Protein AF-A0A1H9VNI7-F1 (afdb_monomer)

Structure (mmCIF, N/CA/C/O backbone):
data_AF-A0A1H9VNI7-F1
#
_entry.id   AF-A0A1H9VNI7-F1
#
loop_
_atom_site.group_PDB
_atom_site.id
_atom_site.type_symbol
_atom_site.label_atom_id
_atom_site.label_alt_id
_atom_site.label_comp_id
_atom_site.label_asym_id
_atom_site.label_entity_id
_atom_site.label_seq_id
_atom_site.pdbx_PDB_ins_code
_atom_site.Cartn_x
_atom_site.Cartn_y
_atom_site.Cartn_z
_atom_site.occupancy
_atom_site.B_iso_or_equiv
_atom_site.auth_seq_id
_atom_site.auth_comp_id
_atom_site.auth_asym_id
_atom_site.auth_atom_id
_atom_site.pdbx_PDB_model_num
ATOM 1 N N . MET A 1 1 ? -14.258 -6.928 33.012 1.00 53.91 1 MET A N 1
ATOM 2 C CA . MET A 1 1 ? -14.753 -6.893 31.615 1.00 53.91 1 MET A CA 1
ATOM 3 C C . MET A 1 1 ? -14.242 -5.623 30.944 1.00 53.91 1 MET A C 1
ATOM 5 O O . MET A 1 1 ? -14.409 -4.553 31.515 1.00 53.91 1 MET A O 1
ATOM 9 N N . GLY A 1 2 ? -13.550 -5.722 29.804 1.00 55.53 2 GLY A N 1
ATOM 10 C CA . GLY A 1 2 ? -13.041 -4.545 29.085 1.00 55.53 2 GLY A CA 1
ATOM 11 C C . GLY A 1 2 ? -14.164 -3.822 28.338 1.00 55.53 2 GLY A C 1
ATOM 12 O O . GLY A 1 2 ? -15.015 -4.479 27.743 1.00 55.53 2 GLY A O 1
ATOM 13 N N . ARG A 1 3 ? -14.186 -2.482 28.374 1.00 61.47 3 ARG A N 1
ATOM 14 C CA . ARG A 1 3 ? -15.182 -1.680 27.640 1.00 61.47 3 ARG A CA 1
ATOM 15 C C . ARG A 1 3 ? -15.126 -1.988 26.132 1.00 61.47 3 ARG A C 1
ATOM 17 O O . ARG A 1 3 ? -14.021 -2.138 25.601 1.00 61.47 3 ARG A O 1
ATOM 24 N N . PRO A 1 4 ? -16.275 -2.042 25.429 1.00 67.31 4 PRO A N 1
ATOM 25 C CA . PRO A 1 4 ? -16.303 -2.151 23.975 1.00 67.31 4 PRO A CA 1
ATOM 26 C C . PRO A 1 4 ? -15.476 -1.026 23.354 1.00 67.31 4 PRO A C 1
ATOM 28 O O . PRO A 1 4 ? -15.622 0.142 23.713 1.00 67.31 4 PRO A O 1
ATOM 31 N N . TYR A 1 5 ? -14.578 -1.375 22.436 1.00 76.31 5 TYR A N 1
ATOM 32 C CA . TYR A 1 5 ? -13.747 -0.382 21.772 1.00 76.31 5 TYR A CA 1
ATOM 33 C C . TYR A 1 5 ? -14.548 0.350 20.686 1.00 76.31 5 TYR A C 1
ATOM 35 O O . TYR A 1 5 ? -14.779 -0.177 19.591 1.00 76.31 5 TYR A O 1
ATOM 43 N N . THR A 1 6 ? -14.930 1.588 20.993 1.00 79.75 6 THR A N 1
ATOM 44 C CA . THR A 1 6 ? -15.580 2.506 20.058 1.00 79.75 6 THR A CA 1
ATOM 45 C C . THR A 1 6 ? -14.532 3.465 19.487 1.00 79.75 6 THR A C 1
ATOM 47 O O . THR A 1 6 ? -13.965 4.264 20.231 1.00 79.75 6 THR A O 1
ATOM 50 N N . PRO A 1 7 ? -14.226 3.403 18.181 1.00 81.19 7 PRO A N 1
ATOM 51 C CA . PRO A 1 7 ? -13.252 4.307 17.577 1.00 81.19 7 PRO A CA 1
ATOM 52 C C . PRO A 1 7 ? -13.751 5.754 17.579 1.00 81.19 7 PRO A C 1
ATOM 54 O O . PRO A 1 7 ? -14.878 6.022 17.148 1.00 81.19 7 PRO A O 1
ATOM 57 N N . SER A 1 8 ? -12.887 6.690 17.973 1.00 87.31 8 SER A N 1
ATOM 58 C CA . SER A 1 8 ? -13.174 8.121 17.851 1.00 87.31 8 SER A CA 1
ATOM 59 C C . SER A 1 8 ? -13.218 8.557 16.380 1.00 87.31 8 SER A C 1
ATOM 61 O O . SER A 1 8 ? -12.677 7.892 15.490 1.00 87.31 8 SER A O 1
ATOM 63 N N . MET A 1 9 ? -13.856 9.699 16.105 1.00 87.44 9 MET A N 1
ATOM 64 C CA . MET A 1 9 ? -13.866 10.293 14.760 1.00 87.44 9 MET A CA 1
ATOM 65 C C . MET A 1 9 ? -12.447 10.616 14.269 1.00 87.44 9 MET A C 1
ATOM 67 O O . MET A 1 9 ? -12.125 10.329 13.117 1.00 87.44 9 MET A O 1
ATOM 71 N N . GLY A 1 10 ? -11.581 11.120 15.157 1.00 90.38 10 GLY A N 1
ATOM 72 C CA . GLY A 1 10 ? -10.180 11.410 14.841 1.00 90.38 10 GLY A CA 1
ATOM 73 C C . GLY A 1 10 ? -9.392 10.161 14.443 1.00 90.38 10 GLY A C 1
ATOM 74 O O . GLY A 1 10 ? -8.686 10.171 13.439 1.00 90.38 10 GLY A O 1
ATOM 75 N N . GLU A 1 11 ? -9.574 9.043 15.151 1.00 88.31 11 GLU A N 1
ATOM 76 C CA . GLU A 1 11 ? -8.894 7.795 14.796 1.00 88.31 11 GLU A CA 1
ATOM 77 C C . GLU A 1 11 ? -9.337 7.266 13.425 1.00 88.31 11 GLU A C 1
ATOM 79 O O . GLU A 1 11 ? -8.501 6.858 12.616 1.00 88.31 11 GLU A O 1
ATOM 84 N N . LYS A 1 12 ? -10.642 7.324 13.122 1.00 90.44 12 LYS A N 1
ATOM 85 C CA . LYS A 1 12 ? -11.159 6.946 11.797 1.00 90.44 12 LYS A CA 1
ATOM 86 C C . LYS A 1 12 ? -10.556 7.811 10.690 1.00 90.44 12 LYS A C 1
ATOM 88 O O . LYS A 1 12 ? -10.205 7.270 9.644 1.00 90.44 12 LYS A O 1
ATOM 93 N N . ALA A 1 13 ? -10.444 9.122 10.905 1.00 94.81 13 ALA A N 1
ATOM 94 C CA . ALA A 1 13 ? -9.856 10.044 9.935 1.00 94.81 13 ALA A CA 1
ATOM 95 C C . ALA A 1 13 ? -8.374 9.729 9.680 1.00 94.81 13 ALA A C 1
ATOM 97 O O . ALA A 1 13 ? -7.965 9.623 8.527 1.00 94.81 13 ALA A O 1
ATOM 98 N N . VAL A 1 14 ? -7.597 9.469 10.738 1.00 95.38 14 VAL A N 1
ATOM 99 C CA . VAL A 1 14 ? -6.181 9.080 10.626 1.00 95.38 14 VAL A CA 1
ATOM 100 C C . VAL A 1 14 ? -6.020 7.771 9.852 1.00 95.38 14 VAL A C 1
ATOM 102 O O . VAL A 1 14 ? -5.195 7.691 8.944 1.00 95.38 14 VAL A O 1
ATOM 105 N N . VAL A 1 15 ? -6.821 6.744 10.163 1.00 95.25 15 VAL A N 1
ATOM 106 C CA . VAL A 1 15 ? -6.784 5.465 9.432 1.00 95.25 15 VAL A CA 1
ATOM 107 C C . VAL A 1 15 ? -7.155 5.666 7.962 1.00 95.25 15 VAL A C 1
ATOM 109 O O . VAL A 1 15 ? -6.467 5.142 7.091 1.00 95.25 15 VAL A O 1
ATOM 112 N N . ARG A 1 16 ? -8.198 6.453 7.663 1.00 96.06 16 ARG A N 1
ATOM 113 C CA . ARG A 1 16 ? -8.579 6.781 6.279 1.00 96.06 16 ARG A CA 1
ATOM 114 C C . ARG A 1 16 ? -7.461 7.499 5.531 1.00 96.06 16 ARG A C 1
ATOM 116 O O . ARG A 1 16 ? -7.212 7.143 4.389 1.00 96.06 16 ARG A O 1
ATOM 123 N N . GLY A 1 17 ? -6.775 8.446 6.172 1.00 97.12 17 GLY A N 1
ATOM 124 C CA . GLY A 1 17 ? -5.634 9.146 5.581 1.00 97.12 17 GLY A CA 1
ATOM 125 C C . GLY A 1 17 ? -4.517 8.183 5.177 1.00 97.12 17 GLY A C 1
ATOM 126 O O . GLY A 1 17 ? -4.076 8.198 4.033 1.00 97.12 17 GLY A O 1
ATOM 127 N N . TRP A 1 18 ? -4.127 7.269 6.069 1.00 97.62 18 TRP A N 1
ATOM 128 C CA . TRP A 1 18 ? -3.123 6.249 5.741 1.00 97.62 18 TRP A CA 1
ATOM 129 C C . TRP A 1 18 ? -3.576 5.297 4.632 1.00 97.62 18 TRP A C 1
ATOM 131 O O . TRP A 1 18 ? -2.790 4.975 3.746 1.00 97.62 18 TRP A O 1
ATOM 141 N N . LEU A 1 19 ? -4.838 4.866 4.636 1.00 96.69 19 LEU A N 1
ATOM 142 C CA . LEU A 1 19 ? -5.358 4.008 3.569 1.00 96.69 19 LEU A CA 1
ATOM 143 C C . LEU A 1 19 ? -5.480 4.746 2.230 1.00 96.69 19 LEU A C 1
ATOM 145 O O . LEU A 1 19 ? -5.274 4.123 1.195 1.00 96.69 19 LEU A O 1
ATOM 149 N N . ALA A 1 20 ? -5.747 6.054 2.239 1.00 97.62 20 ALA A N 1
ATOM 150 C CA . ALA A 1 20 ? -5.726 6.886 1.039 1.00 97.62 20 ALA A CA 1
ATOM 151 C C . ALA A 1 20 ? -4.307 7.013 0.466 1.00 97.62 20 ALA A C 1
ATOM 153 O O . ALA A 1 20 ? -4.134 6.890 -0.742 1.00 97.62 20 ALA A O 1
ATOM 154 N N . VAL A 1 21 ? -3.285 7.161 1.319 1.00 97.69 21 VAL A N 1
ATOM 155 C CA . VAL A 1 21 ? -1.873 7.093 0.896 1.00 97.69 21 VAL A CA 1
ATOM 156 C C . VAL A 1 21 ? -1.560 5.732 0.270 1.00 97.69 21 VAL A C 1
ATOM 158 O O . VAL A 1 21 ? -0.970 5.673 -0.805 1.00 97.69 21 VAL A O 1
ATOM 161 N N . GLY A 1 22 ? -2.005 4.638 0.899 1.00 96.75 22 GLY A N 1
ATOM 162 C CA . GLY A 1 22 ? -1.867 3.290 0.341 1.00 96.75 22 GLY A CA 1
ATOM 163 C C . GLY A 1 22 ? -2.550 3.141 -1.023 1.00 96.75 22 GLY A C 1
ATOM 164 O O . GLY A 1 22 ? -1.949 2.602 -1.945 1.00 96.75 22 GLY A O 1
ATOM 165 N N . ALA A 1 23 ? -3.767 3.669 -1.178 1.00 97.38 23 ALA A N 1
ATOM 166 C CA . ALA A 1 23 ? -4.497 3.651 -2.445 1.00 97.38 23 ALA A CA 1
ATOM 167 C C . ALA A 1 23 ? -3.794 4.479 -3.532 1.00 97.38 23 ALA A C 1
ATOM 169 O O . ALA A 1 23 ? -3.670 4.016 -4.661 1.00 97.38 23 ALA A O 1
ATOM 170 N N . GLY A 1 24 ? -3.274 5.662 -3.193 1.00 97.69 24 GLY A N 1
ATOM 171 C CA . GLY A 1 24 ? -2.481 6.474 -4.119 1.00 97.69 24 GLY A CA 1
ATOM 172 C C . GLY A 1 24 ? -1.220 5.748 -4.594 1.00 97.69 24 GLY A C 1
ATOM 173 O O . GLY A 1 24 ? -0.905 5.767 -5.780 1.00 97.69 24 GLY A O 1
ATOM 174 N N . ALA A 1 25 ? -0.541 5.033 -3.694 1.00 97.00 25 ALA A N 1
ATOM 175 C CA . ALA A 1 25 ? 0.624 4.226 -4.045 1.00 97.00 25 ALA A CA 1
ATOM 176 C C . ALA A 1 25 ? 0.274 2.993 -4.902 1.00 97.00 25 ALA A C 1
ATOM 178 O O . ALA A 1 25 ? 1.094 2.574 -5.714 1.00 97.00 25 ALA A O 1
ATOM 179 N N . VAL A 1 26 ? -0.926 2.418 -4.761 1.00 96.81 26 VAL A N 1
ATOM 180 C CA . VAL A 1 26 ? -1.439 1.379 -5.679 1.00 96.81 26 VAL A CA 1
ATOM 181 C C . VAL A 1 26 ? -1.650 1.960 -7.073 1.00 96.81 26 VAL A C 1
ATOM 183 O O . VAL A 1 26 ? -1.159 1.395 -8.040 1.00 96.81 26 VAL A O 1
ATOM 186 N N . VAL A 1 27 ? -2.304 3.119 -7.188 1.00 96.12 27 VAL A N 1
ATOM 187 C CA . VAL A 1 27 ? -2.516 3.776 -8.490 1.00 96.12 27 VAL A CA 1
ATOM 188 C C . VAL A 1 27 ? -1.184 4.091 -9.173 1.00 96.12 27 VAL A C 1
ATOM 190 O O . VAL A 1 27 ? -1.026 3.812 -10.357 1.00 96.12 27 VAL A O 1
ATOM 193 N N . ALA A 1 28 ? -0.208 4.618 -8.428 1.00 94.94 28 ALA A N 1
ATOM 194 C CA . ALA A 1 28 ? 1.129 4.875 -8.958 1.00 94.94 28 ALA A CA 1
ATOM 195 C C . ALA A 1 28 ? 1.825 3.586 -9.427 1.00 94.94 28 ALA A C 1
ATOM 197 O O . ALA A 1 28 ? 2.413 3.569 -10.504 1.00 94.94 28 ALA A O 1
ATOM 198 N N . GLN A 1 29 ? 1.732 2.497 -8.655 1.00 95.56 29 GLN A N 1
ATOM 199 C CA . GLN A 1 29 ? 2.274 1.196 -9.052 1.00 95.56 29 GLN A CA 1
ATOM 200 C C . GLN A 1 29 ? 1.614 0.674 -10.329 1.00 95.56 29 GLN A C 1
ATOM 202 O O . GLN A 1 29 ? 2.330 0.253 -11.232 1.00 95.56 29 GLN A O 1
ATOM 207 N N . GLU A 1 30 ? 0.288 0.732 -10.445 1.00 93.94 30 GLU A N 1
ATOM 208 C CA . GLU A 1 30 ? -0.415 0.289 -11.654 1.00 93.94 30 GLU A CA 1
ATOM 209 C C . GLU A 1 30 ? -0.001 1.088 -12.892 1.00 93.94 30 GLU A C 1
ATOM 211 O O . GLU A 1 30 ? 0.107 0.526 -13.977 1.00 93.94 30 GLU A O 1
ATOM 216 N N . TRP A 1 31 ? 0.303 2.377 -12.724 1.00 91.62 31 TRP A N 1
ATOM 217 C CA . TRP A 1 31 ? 0.777 3.243 -13.805 1.00 91.62 31 TRP A CA 1
ATOM 218 C C . TRP A 1 31 ? 2.228 2.958 -14.231 1.00 91.62 31 TRP A C 1
ATOM 220 O O . TRP A 1 31 ? 2.591 3.178 -15.381 1.00 91.62 31 TRP A O 1
ATOM 230 N N . LEU A 1 32 ? 3.062 2.475 -13.304 1.00 91.75 32 LEU A N 1
ATOM 231 C CA . LEU A 1 32 ? 4.481 2.162 -13.535 1.00 91.75 32 LEU A CA 1
ATOM 232 C C . LEU A 1 32 ? 4.725 0.703 -13.949 1.00 91.75 32 LEU A C 1
ATOM 234 O O . LEU A 1 32 ? 5.784 0.373 -14.489 1.00 91.75 32 LEU A O 1
ATOM 238 N N . THR A 1 33 ? 3.778 -0.186 -13.652 1.00 91.38 33 THR A N 1
ATOM 239 C CA . THR A 1 33 ? 3.895 -1.611 -13.965 1.00 91.38 33 THR A CA 1
ATOM 240 C C . THR A 1 33 ? 3.719 -1.814 -15.463 1.00 91.38 33 THR A C 1
ATOM 242 O O . THR A 1 33 ? 2.871 -1.194 -16.090 1.00 91.38 33 THR A O 1
ATOM 245 N N . THR A 1 34 ? 4.518 -2.697 -16.051 1.00 87.75 34 THR A N 1
ATOM 246 C CA . THR A 1 34 ? 4.389 -3.067 -17.463 1.00 87.75 34 THR A CA 1
ATOM 247 C C . THR A 1 34 ? 4.067 -4.548 -17.513 1.00 87.75 34 THR A C 1
ATOM 249 O O . THR A 1 34 ? 4.869 -5.361 -17.051 1.00 87.75 34 THR A O 1
ATOM 252 N N . TYR A 1 35 ? 2.889 -4.898 -18.025 1.00 79.31 35 TYR A N 1
ATOM 253 C CA . TYR A 1 35 ? 2.502 -6.291 -18.220 1.00 79.31 35 TYR A CA 1
ATOM 254 C C . TYR A 1 35 ? 2.862 -6.743 -19.642 1.00 79.31 35 TYR A C 1
ATOM 256 O O . TYR A 1 35 ? 2.746 -5.952 -20.578 1.00 79.31 35 TYR A O 1
ATOM 264 N N . PRO A 1 36 ? 3.296 -8.003 -19.824 1.00 80.69 36 PRO A N 1
ATOM 265 C CA . PRO A 1 36 ? 3.592 -8.553 -21.148 1.00 80.69 36 PRO A CA 1
ATOM 266 C C . PRO A 1 36 ? 2.325 -8.789 -21.985 1.00 80.69 36 PRO A C 1
ATOM 268 O O . PRO A 1 36 ? 2.393 -8.903 -23.206 1.00 80.69 36 PRO A O 1
ATOM 271 N N . GLU A 1 37 ? 1.167 -8.884 -21.333 1.00 79.62 37 GLU A N 1
ATOM 272 C CA . GLU A 1 37 ? -0.126 -9.110 -21.968 1.00 79.62 37 GLU A CA 1
ATOM 273 C C . GLU A 1 37 ? -0.675 -7.810 -22.569 1.00 79.62 37 GLU A C 1
ATOM 275 O O . GLU A 1 37 ? -0.673 -6.755 -21.934 1.00 79.62 37 GLU A O 1
ATOM 280 N N . ALA A 1 38 ? -1.192 -7.890 -23.796 1.00 66.44 38 ALA A N 1
ATOM 281 C CA . ALA A 1 38 ? -1.798 -6.745 -24.461 1.00 66.44 38 ALA A CA 1
ATOM 282 C C . ALA A 1 38 ? -3.181 -6.438 -23.858 1.00 66.44 38 ALA A C 1
ATOM 284 O O . ALA A 1 38 ? -4.155 -7.144 -24.118 1.00 66.44 38 ALA A O 1
ATOM 285 N N . GLY A 1 39 ? -3.281 -5.362 -23.074 1.00 73.00 39 GLY A N 1
ATOM 286 C CA . GLY A 1 39 ? -4.555 -4.777 -22.647 1.00 73.00 39 GLY A CA 1
ATOM 287 C C . GLY A 1 39 ? -4.605 -4.362 -21.171 1.00 73.00 39 GLY A C 1
ATOM 288 O O . GLY A 1 39 ? -3.740 -4.728 -20.381 1.00 73.00 39 GLY A O 1
ATOM 289 N N . PRO A 1 40 ? -5.642 -3.611 -20.758 1.00 82.62 40 PRO A N 1
ATOM 290 C CA . PRO A 1 40 ? -5.768 -3.104 -19.389 1.00 82.62 40 PRO A CA 1
ATOM 291 C C . PRO A 1 40 ? -6.196 -4.176 -18.371 1.00 82.62 40 PRO A C 1
ATOM 293 O O . PRO A 1 40 ? -6.267 -3.889 -17.180 1.00 82.62 40 PRO A O 1
ATOM 296 N N . GLY A 1 41 ? -6.516 -5.396 -18.817 1.00 86.56 41 GLY A N 1
ATOM 297 C CA . GLY A 1 41 ? -7.090 -6.458 -17.982 1.00 86.56 41 GLY A CA 1
ATOM 298 C C . GLY A 1 41 ? -6.294 -6.743 -16.701 1.00 86.56 41 GLY A C 1
ATOM 299 O O . GLY A 1 41 ? -6.872 -6.640 -15.615 1.00 86.56 41 GLY A O 1
ATOM 300 N N . PRO A 1 42 ? -4.983 -7.033 -16.790 1.00 87.00 42 PRO A N 1
ATOM 301 C CA . PRO A 1 42 ? -4.153 -7.307 -15.616 1.00 87.00 42 PRO A CA 1
ATOM 302 C C . PRO A 1 42 ? -4.091 -6.131 -14.644 1.00 87.00 42 PRO A C 1
ATOM 304 O O . PRO A 1 42 ? -4.272 -6.327 -13.443 1.00 87.00 42 PRO A O 1
ATOM 307 N N . HIS A 1 43 ? -3.928 -4.911 -15.164 1.00 87.56 43 HIS A N 1
ATOM 308 C CA . HIS A 1 43 ? -3.893 -3.695 -14.352 1.00 87.56 43 HIS A CA 1
ATOM 309 C C . HIS A 1 43 ? -5.188 -3.492 -13.560 1.00 87.56 43 HIS A C 1
ATOM 311 O O . HIS A 1 43 ? -5.186 -3.210 -12.361 1.00 87.56 43 HIS A O 1
ATOM 317 N N . LEU A 1 44 ? -6.332 -3.663 -14.228 1.00 90.00 44 LEU A N 1
ATOM 318 C CA . LEU A 1 44 ? -7.641 -3.499 -13.601 1.00 90.00 44 LEU A CA 1
ATOM 319 C C . LEU A 1 44 ? -7.882 -4.562 -12.530 1.00 90.00 44 LEU A C 1
ATOM 321 O O . LEU A 1 44 ? -8.399 -4.242 -11.459 1.00 90.00 44 LEU A O 1
ATOM 325 N N . LEU A 1 45 ? -7.491 -5.811 -12.796 1.00 92.44 45 LEU A N 1
ATOM 326 C CA . LEU A 1 45 ? -7.640 -6.905 -11.845 1.00 92.44 45 LEU A CA 1
ATOM 327 C C . LEU A 1 45 ? -6.795 -6.669 -10.587 1.00 92.44 45 LEU A C 1
ATOM 329 O O . LEU A 1 45 ? -7.331 -6.702 -9.476 1.00 92.44 45 LEU A O 1
ATOM 333 N N . TRP A 1 46 ? -5.495 -6.411 -10.741 1.00 92.19 46 TRP A N 1
ATOM 334 C CA . TRP A 1 46 ? -4.583 -6.242 -9.607 1.00 92.19 46 TRP A CA 1
ATOM 335 C C . TRP A 1 46 ? -4.832 -4.943 -8.842 1.00 92.19 46 TRP A C 1
ATOM 337 O O . TRP A 1 46 ? -4.858 -4.958 -7.604 1.00 92.19 46 TRP A O 1
ATOM 347 N N . GLY A 1 47 ? -5.159 -3.860 -9.548 1.00 93.69 47 GLY A N 1
ATOM 348 C CA . GLY A 1 47 ? -5.634 -2.621 -8.943 1.00 93.69 47 GLY A CA 1
ATOM 349 C C . GLY A 1 47 ? -6.904 -2.844 -8.115 1.00 93.69 47 GLY A C 1
ATOM 350 O O . GLY A 1 47 ? -6.966 -2.443 -6.948 1.00 93.69 47 GLY A O 1
ATOM 351 N N . PHE A 1 48 ? -7.898 -3.556 -8.657 1.00 96.12 48 PHE A N 1
ATOM 352 C CA . PHE A 1 48 ? -9.135 -3.872 -7.937 1.00 96.12 48 PHE A CA 1
ATOM 353 C C . PHE A 1 48 ? -8.887 -4.737 -6.696 1.00 96.12 48 PHE A C 1
ATOM 355 O O . PHE A 1 48 ? -9.396 -4.422 -5.618 1.00 96.12 48 PHE A O 1
ATOM 362 N N . VAL A 1 49 ? -8.078 -5.796 -6.810 1.00 96.88 49 VAL A N 1
ATOM 363 C CA . VAL A 1 49 ? -7.713 -6.665 -5.676 1.00 96.88 49 VAL A CA 1
ATOM 364 C C . VAL A 1 49 ? -7.033 -5.855 -4.570 1.00 96.88 49 VAL A C 1
ATOM 366 O O . VAL A 1 49 ? -7.388 -5.988 -3.395 1.00 96.88 49 VAL A O 1
ATOM 369 N N . SER A 1 50 ? -6.110 -4.966 -4.931 1.00 96.44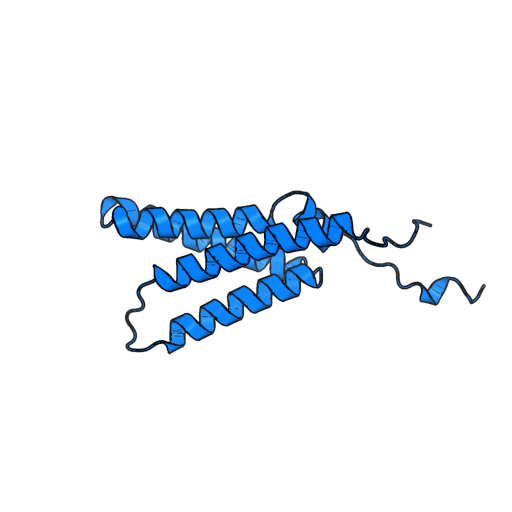 50 SER A N 1
ATOM 370 C CA . SER A 1 50 ? -5.402 -4.101 -3.985 1.00 96.44 50 SER A CA 1
ATOM 371 C C . SER A 1 50 ? -6.352 -3.148 -3.253 1.00 96.44 50 SER A C 1
ATOM 373 O O . SER A 1 50 ? -6.316 -3.048 -2.022 1.00 96.44 50 SER A O 1
ATOM 375 N N . LEU A 1 51 ? -7.272 -2.503 -3.978 1.00 97.06 51 LEU A N 1
ATOM 376 C CA . LEU A 1 51 ? -8.292 -1.631 -3.388 1.00 97.06 51 LEU A CA 1
ATOM 377 C C . LEU A 1 51 ? -9.274 -2.406 -2.500 1.00 97.06 51 LEU A C 1
ATOM 379 O O . LEU A 1 51 ? -9.641 -1.933 -1.419 1.00 97.06 51 LEU A O 1
ATOM 383 N N . LEU A 1 52 ? -9.657 -3.621 -2.899 1.00 97.88 52 LEU A N 1
ATOM 384 C CA . LEU A 1 52 ? -10.497 -4.500 -2.093 1.00 97.88 52 LEU A CA 1
ATOM 385 C C . LEU A 1 52 ? -9.797 -4.876 -0.782 1.00 97.88 52 LEU A C 1
ATOM 387 O O . LEU A 1 52 ? -10.420 -4.825 0.280 1.00 97.88 52 LEU A O 1
ATOM 391 N N . LEU A 1 53 ? -8.503 -5.201 -0.812 1.00 97.69 53 LEU A N 1
ATOM 392 C CA . LEU A 1 53 ? -7.725 -5.469 0.399 1.00 97.69 53 LEU A CA 1
ATOM 393 C C . LEU A 1 53 ? -7.665 -4.241 1.315 1.00 97.69 53 LEU A C 1
ATOM 395 O O . LEU A 1 53 ? -7.941 -4.375 2.509 1.00 97.69 53 LEU A O 1
ATOM 399 N N . LEU A 1 54 ? -7.404 -3.044 0.781 1.00 97.19 54 LEU A N 1
ATOM 400 C CA . LEU A 1 54 ? -7.438 -1.794 1.554 1.00 97.19 54 LEU A CA 1
ATOM 401 C C . LEU A 1 54 ? -8.818 -1.542 2.176 1.00 97.19 54 LEU A C 1
ATOM 403 O O . LEU A 1 54 ? -8.917 -1.190 3.356 1.00 97.19 54 LEU A O 1
ATOM 407 N N . TYR A 1 55 ? -9.897 -1.810 1.438 1.00 97.56 55 TYR A N 1
ATOM 408 C CA . TYR A 1 55 ? -11.253 -1.761 1.978 1.00 97.56 55 TYR A CA 1
ATOM 409 C C . TYR A 1 55 ? -11.450 -2.781 3.108 1.00 97.56 55 TYR A C 1
ATOM 411 O O . TYR A 1 55 ? -12.000 -2.454 4.162 1.00 97.56 55 TYR A O 1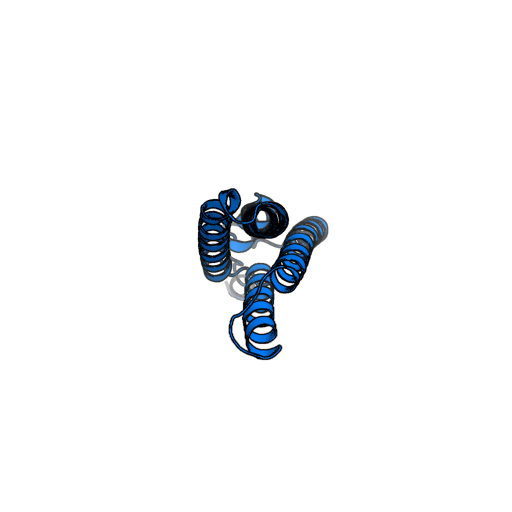
ATOM 419 N N . ARG A 1 56 ? -10.959 -4.015 2.960 1.00 97.44 56 ARG A N 1
ATOM 420 C CA . ARG A 1 56 ? -11.027 -5.038 4.018 1.00 97.44 56 ARG A CA 1
ATOM 421 C C . ARG A 1 56 ? -10.205 -4.647 5.249 1.00 97.44 56 ARG A C 1
ATOM 423 O O . ARG A 1 56 ? -10.650 -4.914 6.367 1.00 97.44 56 ARG A O 1
ATOM 430 N N . ILE A 1 57 ? -9.074 -3.964 5.078 1.00 96.06 57 ILE A N 1
ATOM 431 C CA . ILE A 1 57 ? -8.279 -3.380 6.170 1.00 96.06 57 ILE A CA 1
ATOM 432 C C . ILE A 1 57 ? -9.070 -2.272 6.871 1.00 96.06 57 ILE A C 1
ATOM 434 O O . ILE A 1 57 ? -9.152 -2.261 8.101 1.00 96.06 57 ILE A O 1
ATOM 438 N N . TYR A 1 58 ? -9.743 -1.395 6.120 1.00 95.00 58 TYR A N 1
ATOM 439 C CA . TYR A 1 58 ? -10.668 -0.412 6.689 1.00 95.00 58 TYR A CA 1
ATOM 440 C C . TYR A 1 58 ? -11.799 -1.092 7.479 1.00 95.00 58 TYR A C 1
ATOM 442 O O . TYR A 1 58 ? -12.140 -0.662 8.582 1.00 95.00 58 TYR A O 1
ATOM 450 N N . ARG A 1 59 ? -12.303 -2.233 6.991 1.00 94.62 59 ARG A N 1
ATOM 451 C CA . ARG A 1 59 ? -13.240 -3.131 7.695 1.00 94.62 59 ARG A CA 1
ATOM 452 C C . ARG A 1 59 ? -12.580 -3.991 8.790 1.00 94.62 59 ARG A C 1
ATOM 454 O O . ARG A 1 59 ? -13.209 -4.930 9.270 1.00 94.62 59 ARG A O 1
ATOM 461 N N . ARG A 1 60 ? -11.358 -3.648 9.219 1.00 92.31 60 ARG A N 1
ATOM 462 C CA . ARG A 1 60 ? -10.596 -4.239 10.338 1.00 92.31 60 ARG A CA 1
ATOM 463 C C . ARG A 1 60 ? -10.103 -5.674 10.125 1.00 92.31 60 ARG A C 1
ATOM 465 O O . ARG A 1 60 ? -9.856 -6.386 11.092 1.00 92.31 60 ARG A O 1
ATOM 472 N N . SER A 1 61 ? -9.921 -6.122 8.885 1.00 94.69 61 SER A N 1
ATOM 473 C CA . SER A 1 61 ? -9.358 -7.451 8.617 1.00 94.69 61 SER A CA 1
ATOM 474 C C . SER A 1 61 ? -7.835 -7.472 8.801 1.00 94.69 61 SER A C 1
ATOM 476 O O . SER A 1 61 ? -7.086 -6.941 7.981 1.00 94.69 61 SER A O 1
ATOM 478 N N . GLU A 1 62 ? -7.362 -8.135 9.859 1.00 94.88 62 GLU A N 1
ATOM 479 C CA . GLU A 1 62 ? -5.926 -8.362 10.084 1.00 94.88 62 GLU A CA 1
ATOM 480 C C . GLU A 1 62 ? -5.309 -9.280 9.020 1.00 94.88 62 GLU A C 1
ATOM 482 O O . GLU A 1 62 ? -4.160 -9.074 8.636 1.00 94.88 62 GLU A O 1
ATOM 487 N N . LEU A 1 63 ? -6.065 -10.263 8.516 1.00 96.12 63 LEU A N 1
ATOM 488 C CA . LEU A 1 63 ? -5.602 -11.134 7.434 1.00 96.12 63 LEU A CA 1
ATOM 489 C C . LEU A 1 63 ? -5.347 -10.326 6.158 1.00 96.12 63 LEU A C 1
ATOM 491 O O . LEU A 1 63 ? -4.257 -10.420 5.604 1.00 96.12 63 LEU A O 1
ATOM 495 N N . ALA A 1 64 ? -6.298 -9.476 5.749 1.00 96.81 64 ALA A N 1
ATOM 496 C CA . ALA A 1 64 ? -6.123 -8.611 4.581 1.00 96.81 64 ALA A CA 1
ATOM 497 C C . ALA A 1 64 ? -4.894 -7.703 4.731 1.00 96.81 64 ALA A C 1
ATOM 499 O O . ALA A 1 64 ? -4.120 -7.563 3.792 1.00 96.81 64 ALA A O 1
ATOM 500 N N . ARG A 1 65 ? -4.662 -7.158 5.935 1.00 97.56 65 ARG A N 1
ATOM 501 C CA . ARG A 1 65 ? -3.470 -6.351 6.237 1.00 97.56 65 ARG A CA 1
ATOM 502 C C . ARG A 1 65 ? -2.180 -7.139 6.038 1.00 97.56 65 ARG A C 1
ATOM 504 O O . ARG A 1 65 ? -1.250 -6.628 5.430 1.00 97.56 65 ARG A O 1
ATOM 511 N N . ARG A 1 66 ? -2.108 -8.368 6.556 1.00 97.38 66 ARG A N 1
ATOM 512 C CA . ARG A 1 66 ? -0.919 -9.224 6.420 1.00 97.38 66 ARG A CA 1
ATOM 513 C C . ARG A 1 66 ? -0.663 -9.604 4.969 1.00 97.38 66 ARG A C 1
ATOM 515 O O . ARG A 1 66 ? 0.467 -9.462 4.524 1.00 97.38 66 ARG A O 1
ATOM 522 N N . VAL A 1 67 ? -1.701 -10.030 4.250 1.00 97.88 67 VAL A N 1
ATOM 523 C CA . VAL A 1 67 ? -1.607 -10.370 2.822 1.00 97.88 67 VAL A CA 1
ATOM 524 C C . VAL A 1 67 ? -1.101 -9.168 2.031 1.00 97.88 67 VAL A C 1
ATOM 526 O O . VAL A 1 67 ? -0.120 -9.293 1.310 1.00 97.88 67 VAL A O 1
ATOM 529 N N . PHE A 1 68 ? -1.694 -7.991 2.241 1.00 97.56 68 PHE A N 1
ATOM 530 C CA . PHE A 1 68 ? -1.280 -6.765 1.562 1.00 97.56 68 PHE A CA 1
ATOM 531 C C . PHE A 1 68 ? 0.187 -6.408 1.842 1.00 97.56 68 PHE A C 1
ATOM 533 O O . PHE A 1 68 ? 0.928 -6.097 0.918 1.00 97.56 68 PHE A O 1
ATOM 540 N N . VAL A 1 69 ? 0.640 -6.515 3.100 1.00 97.88 69 VAL A N 1
ATOM 541 C CA . VAL A 1 69 ? 2.052 -6.282 3.457 1.00 97.88 69 VAL A CA 1
ATOM 542 C C . VAL A 1 69 ? 2.979 -7.274 2.765 1.00 97.88 69 VAL A C 1
ATOM 544 O O . VAL A 1 69 ? 3.999 -6.857 2.233 1.00 97.88 69 VAL A O 1
ATOM 547 N N . VAL A 1 70 ? 2.652 -8.568 2.777 1.00 97.94 70 VAL A N 1
ATOM 548 C CA . VAL A 1 70 ? 3.496 -9.599 2.155 1.00 97.94 70 VAL A CA 1
ATOM 549 C C . VAL A 1 70 ? 3.625 -9.351 0.655 1.00 97.94 70 VAL A C 1
ATOM 551 O O . VAL A 1 70 ? 4.740 -9.334 0.145 1.00 97.94 70 VAL A O 1
ATOM 554 N N . VAL A 1 71 ? 2.510 -9.089 -0.032 1.00 96.81 71 VAL A N 1
ATOM 555 C CA . VAL A 1 71 ? 2.505 -8.788 -1.471 1.00 96.81 71 VAL A CA 1
ATOM 556 C C . VAL A 1 71 ? 3.323 -7.531 -1.768 1.00 96.81 71 VAL A C 1
ATOM 558 O O . VAL A 1 71 ? 4.177 -7.561 -2.649 1.00 96.81 71 VAL A O 1
ATOM 561 N N . ALA A 1 72 ? 3.131 -6.458 -0.996 1.00 97.00 72 ALA A N 1
ATOM 562 C CA . ALA A 1 72 ? 3.888 -5.223 -1.167 1.00 97.00 72 ALA A CA 1
ATOM 563 C C . ALA A 1 72 ? 5.395 -5.423 -0.929 1.00 97.00 72 ALA A C 1
ATOM 565 O O . ALA A 1 72 ? 6.212 -4.925 -1.693 1.00 97.00 72 ALA A O 1
ATOM 566 N N . VAL A 1 73 ? 5.792 -6.192 0.089 1.00 97.75 73 VAL A N 1
ATOM 567 C CA . VAL A 1 73 ? 7.212 -6.487 0.350 1.00 97.75 73 VAL A CA 1
ATOM 568 C C . VAL A 1 73 ? 7.827 -7.312 -0.780 1.00 97.75 73 VAL A C 1
ATOM 570 O O . VAL A 1 73 ? 8.921 -6.984 -1.229 1.00 97.75 73 VAL A O 1
ATOM 573 N N . ILE A 1 74 ? 7.133 -8.344 -1.269 1.00 97.62 74 ILE A N 1
ATOM 574 C CA . ILE A 1 74 ? 7.607 -9.145 -2.407 1.00 97.62 74 ILE A CA 1
ATOM 575 C C . ILE A 1 74 ? 7.764 -8.257 -3.647 1.00 97.62 74 ILE A C 1
ATOM 577 O O . ILE A 1 74 ? 8.820 -8.277 -4.274 1.00 97.62 74 ILE A O 1
ATOM 581 N N . GLY A 1 75 ? 6.761 -7.429 -3.957 1.00 95.62 75 GLY A N 1
ATOM 582 C CA . GLY A 1 75 ? 6.820 -6.478 -5.068 1.00 95.62 75 GLY A CA 1
ATOM 583 C C . GLY A 1 75 ? 8.001 -5.510 -4.957 1.00 95.62 75 GLY A C 1
ATOM 584 O O . GLY A 1 75 ? 8.724 -5.312 -5.931 1.00 95.62 75 GLY A O 1
ATOM 585 N N . ALA A 1 76 ? 8.262 -4.973 -3.759 1.00 96.88 76 ALA A N 1
ATOM 586 C CA . ALA A 1 76 ? 9.408 -4.100 -3.511 1.00 96.88 76 ALA A CA 1
ATOM 587 C C . ALA A 1 76 ? 10.744 -4.811 -3.764 1.00 96.88 76 ALA A C 1
ATOM 589 O O . ALA A 1 76 ? 11.607 -4.250 -4.430 1.00 96.88 76 ALA A O 1
ATOM 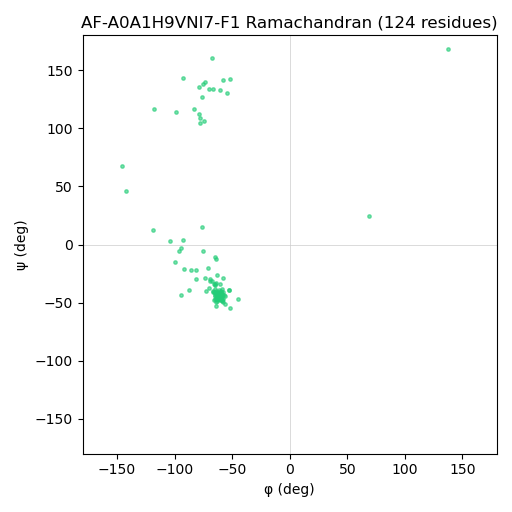590 N N . VAL A 1 77 ? 10.912 -6.040 -3.263 1.00 97.50 77 VAL A N 1
ATOM 591 C CA . VAL A 1 77 ? 12.146 -6.824 -3.444 1.00 97.50 77 VAL A CA 1
ATOM 592 C C . VAL A 1 77 ? 12.392 -7.127 -4.921 1.00 97.50 77 VAL A C 1
ATOM 594 O O . VAL A 1 77 ? 13.503 -6.920 -5.406 1.00 97.50 77 VAL A O 1
ATOM 597 N N . LEU A 1 78 ? 11.358 -7.561 -5.648 1.00 95.25 78 LEU A N 1
ATOM 598 C CA . LEU A 1 78 ? 11.465 -7.844 -7.080 1.00 95.25 78 LEU A CA 1
ATOM 599 C C . LEU A 1 78 ? 11.812 -6.579 -7.874 1.00 95.25 78 LEU A C 1
ATOM 601 O O . LEU A 1 78 ? 12.745 -6.597 -8.673 1.00 95.25 78 LEU A O 1
ATOM 605 N N . ALA A 1 79 ? 11.136 -5.459 -7.603 1.00 93.62 79 ALA A N 1
ATOM 606 C CA . ALA A 1 79 ? 11.450 -4.188 -8.247 1.00 93.62 79 ALA A CA 1
ATOM 607 C C . ALA A 1 79 ? 12.888 -3.733 -7.938 1.00 93.62 79 ALA A C 1
ATOM 609 O O . ALA A 1 79 ? 13.607 -3.336 -8.849 1.00 93.62 79 ALA A O 1
ATOM 610 N N . MET A 1 80 ? 13.339 -3.857 -6.682 1.00 94.81 80 MET A N 1
ATOM 611 C CA . MET A 1 80 ? 14.711 -3.520 -6.287 1.00 94.81 80 MET A CA 1
ATOM 612 C C . MET A 1 80 ? 15.761 -4.371 -7.002 1.00 94.81 80 MET A C 1
ATOM 614 O O . MET A 1 80 ? 16.794 -3.833 -7.395 1.00 94.81 80 MET A O 1
ATOM 618 N N . SER A 1 81 ? 15.502 -5.667 -7.205 1.00 95.44 81 SER A N 1
ATOM 619 C CA . SER A 1 81 ? 16.455 -6.554 -7.884 1.00 95.44 81 SER A CA 1
ATOM 620 C C . SER A 1 81 ? 16.730 -6.174 -9.341 1.00 95.44 81 SER A C 1
ATOM 622 O O . SER A 1 81 ? 17.822 -6.452 -9.819 1.00 95.44 81 SER A O 1
ATOM 624 N N . GLY A 1 82 ? 15.791 -5.498 -10.013 1.00 91.38 82 GLY A N 1
ATOM 625 C CA . GLY A 1 82 ? 15.974 -5.020 -11.387 1.00 91.38 82 GLY A CA 1
ATOM 626 C C . GLY A 1 82 ? 16.461 -3.570 -11.503 1.00 91.38 82 GLY A C 1
ATOM 627 O O . GLY A 1 82 ? 16.687 -3.095 -12.611 1.00 91.38 82 GLY A O 1
ATOM 628 N N . ILE A 1 83 ? 16.634 -2.833 -10.394 1.00 92.31 83 ILE A N 1
ATOM 629 C CA . ILE A 1 83 ? 17.104 -1.430 -10.431 1.00 92.31 83 ILE A CA 1
ATOM 630 C C . ILE A 1 83 ? 18.403 -1.242 -11.235 1.00 92.31 83 ILE A C 1
ATOM 632 O O . ILE A 1 83 ? 18.481 -0.231 -11.931 1.00 92.31 83 ILE A O 1
ATOM 636 N N . PRO A 1 84 ? 19.409 -2.141 -11.180 1.00 94.62 84 PRO A N 1
ATOM 637 C CA . PRO A 1 84 ? 20.615 -1.993 -11.995 1.00 94.62 84 PRO A CA 1
ATOM 638 C C . PRO A 1 84 ? 20.343 -1.936 -13.505 1.00 94.62 84 PRO A C 1
ATOM 640 O O . PRO A 1 84 ? 21.093 -1.277 -14.220 1.00 94.62 84 PRO A O 1
ATOM 643 N N . ASP A 1 85 ? 19.270 -2.582 -13.970 1.00 93.88 85 ASP A N 1
ATOM 644 C CA . ASP A 1 85 ? 18.922 -2.680 -15.388 1.00 93.88 85 ASP A CA 1
ATOM 645 C C . ASP A 1 85 ? 18.062 -1.496 -15.859 1.00 93.88 85 ASP A C 1
ATOM 647 O O . ASP A 1 85 ? 18.249 -0.983 -16.962 1.00 93.88 85 ASP A O 1
ATOM 651 N N . GLU A 1 86 ? 17.120 -1.032 -15.028 1.00 93.62 86 GLU A N 1
ATOM 652 C CA . GLU A 1 86 ? 16.169 0.027 -15.402 1.00 93.62 86 GLU A CA 1
ATOM 653 C C . GLU A 1 86 ? 15.795 0.941 -14.212 1.00 93.62 86 GLU A C 1
ATOM 655 O O . GLU A 1 86 ? 14.651 0.954 -13.732 1.00 93.62 86 GLU A O 1
ATOM 660 N N . PRO A 1 87 ? 16.747 1.743 -13.701 1.00 92.69 87 PRO A N 1
ATOM 661 C CA . PRO A 1 87 ? 16.590 2.443 -12.426 1.00 92.69 87 PRO A CA 1
ATOM 662 C C . PRO A 1 87 ? 15.468 3.488 -12.444 1.00 92.69 87 PRO A C 1
ATOM 664 O O . PRO A 1 87 ? 14.779 3.666 -11.441 1.00 92.69 87 PRO A O 1
ATOM 667 N N . SER A 1 88 ? 15.244 4.161 -13.576 1.00 92.50 88 SER A N 1
ATOM 668 C CA . SER A 1 88 ? 14.244 5.229 -13.715 1.00 92.50 88 SER A CA 1
ATOM 669 C C . SER A 1 88 ? 12.806 4.743 -13.530 1.00 92.50 88 SER A C 1
ATOM 671 O O . SER A 1 88 ? 11.983 5.487 -13.001 1.00 92.50 88 SER A O 1
ATOM 673 N N . ARG A 1 89 ? 12.502 3.502 -13.926 1.00 92.44 89 ARG A N 1
ATOM 674 C CA . ARG A 1 89 ? 11.173 2.893 -13.776 1.00 92.44 89 ARG A CA 1
ATOM 675 C C . ARG A 1 89 ? 11.064 2.074 -12.495 1.00 92.44 89 ARG A C 1
ATOM 677 O O . ARG A 1 89 ? 10.064 2.158 -11.781 1.00 92.44 89 ARG A O 1
ATOM 684 N N . LEU A 1 90 ? 12.092 1.291 -12.181 1.00 94.62 90 LEU A N 1
ATOM 685 C CA . LEU A 1 90 ? 12.016 0.303 -11.108 1.00 94.62 90 LEU A CA 1
ATOM 686 C C . LEU A 1 90 ? 12.242 0.896 -9.716 1.00 94.62 90 LEU A C 1
ATOM 688 O O . LEU A 1 90 ? 11.626 0.428 -8.759 1.00 94.62 90 LEU A O 1
ATOM 692 N N . ALA A 1 91 ? 13.028 1.969 -9.581 1.00 95.88 91 ALA A N 1
ATOM 693 C CA . ALA A 1 91 ? 13.169 2.666 -8.303 1.00 95.88 91 ALA A CA 1
ATOM 694 C C . ALA A 1 91 ? 11.850 3.303 -7.808 1.00 95.88 91 ALA A C 1
ATOM 696 O O . ALA A 1 91 ? 11.478 3.051 -6.656 1.00 95.88 91 ALA A O 1
ATOM 697 N N . PRO A 1 92 ? 11.089 4.074 -8.617 1.00 96.69 92 PRO A N 1
ATOM 698 C CA . PRO A 1 92 ? 9.796 4.591 -8.169 1.00 96.69 92 PRO A CA 1
ATOM 699 C C . PRO A 1 92 ? 8.752 3.483 -7.967 1.00 96.69 92 PRO A C 1
ATOM 701 O O . PRO A 1 92 ? 7.934 3.593 -7.054 1.00 96.69 92 PRO A O 1
ATOM 704 N N . LEU A 1 93 ? 8.807 2.389 -8.737 1.00 95.69 93 LEU A N 1
ATOM 705 C CA . LEU A 1 93 ? 7.947 1.221 -8.519 1.00 95.69 93 LEU A CA 1
ATOM 706 C C . LEU A 1 93 ? 8.237 0.547 -7.166 1.00 95.69 93 LEU A C 1
ATOM 708 O O . LEU A 1 93 ? 7.317 0.292 -6.386 1.00 95.69 93 LEU A O 1
ATOM 712 N N . ALA A 1 94 ? 9.513 0.320 -6.843 1.00 96.50 94 ALA A N 1
ATOM 713 C CA . ALA A 1 94 ? 9.932 -0.200 -5.544 1.00 96.50 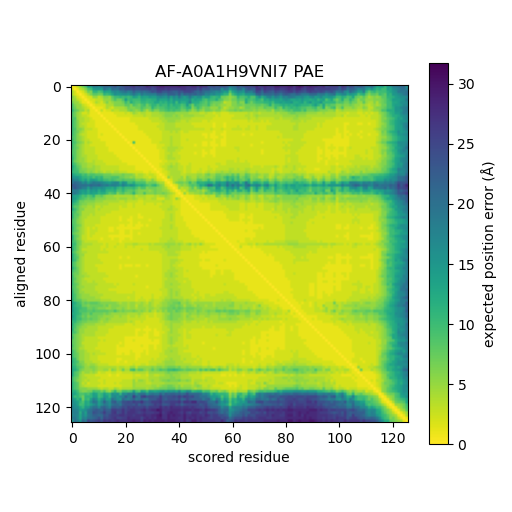94 ALA A CA 1
ATOM 714 C C . ALA A 1 94 ? 9.482 0.723 -4.403 1.00 96.50 94 ALA A C 1
ATOM 716 O O . ALA A 1 94 ? 8.957 0.257 -3.388 1.00 96.50 94 ALA A O 1
ATOM 717 N N . LEU A 1 95 ? 9.627 2.039 -4.582 1.00 97.75 95 LEU A N 1
ATOM 718 C CA . LEU A 1 95 ? 9.164 3.028 -3.614 1.00 97.75 95 LEU A CA 1
ATOM 719 C C . LEU A 1 95 ? 7.646 2.956 -3.410 1.00 97.75 95 LEU A C 1
ATOM 721 O O . LEU A 1 95 ? 7.194 2.994 -2.266 1.00 97.75 95 LEU A O 1
ATOM 725 N N . ALA A 1 96 ? 6.858 2.803 -4.478 1.00 97.44 96 ALA A N 1
ATOM 726 C CA . ALA A 1 96 ? 5.408 2.653 -4.382 1.00 97.44 96 ALA A CA 1
ATOM 727 C C . ALA A 1 96 ? 5.030 1.442 -3.513 1.00 97.44 96 ALA A C 1
ATOM 729 O O . ALA A 1 96 ? 4.243 1.580 -2.574 1.00 97.44 96 ALA A O 1
ATOM 730 N N . TYR A 1 97 ? 5.663 0.288 -3.736 1.00 97.69 97 TYR A N 1
ATOM 731 C CA . TYR A 1 97 ? 5.466 -0.901 -2.905 1.00 97.69 97 TYR A CA 1
ATOM 732 C C . TYR A 1 97 ? 5.876 -0.690 -1.437 1.00 97.69 97 TYR A C 1
ATOM 734 O O . TYR A 1 97 ? 5.155 -1.087 -0.516 1.00 97.69 97 TYR A O 1
ATOM 742 N N . VAL A 1 98 ? 6.993 -0.005 -1.179 1.00 97.56 98 VAL A N 1
ATOM 743 C CA . VAL A 1 98 ? 7.415 0.335 0.191 1.00 97.56 98 VAL A CA 1
ATOM 744 C C . VAL A 1 98 ? 6.389 1.248 0.868 1.00 97.56 98 VAL A C 1
ATOM 746 O O . VAL A 1 98 ? 6.001 0.997 2.011 1.00 97.56 98 VAL A O 1
ATOM 749 N N . VAL A 1 99 ? 5.894 2.275 0.174 1.00 97.94 99 VAL A N 1
ATOM 750 C CA . VAL A 1 99 ? 4.864 3.186 0.698 1.00 97.94 99 VAL A CA 1
ATOM 751 C C . VAL A 1 99 ? 3.574 2.428 1.017 1.00 97.94 99 VAL A C 1
ATOM 753 O O . VAL A 1 99 ? 3.006 2.643 2.091 1.00 97.94 99 VAL A O 1
ATOM 756 N N . GLN A 1 100 ? 3.147 1.500 0.155 1.00 97.06 100 GLN A N 1
ATOM 757 C CA . GLN A 1 100 ? 2.003 0.619 0.410 1.00 97.06 100 GLN A CA 1
ATOM 758 C C . GLN A 1 100 ? 2.182 -0.170 1.720 1.00 97.06 100 GLN A C 1
ATOM 760 O O . GLN A 1 100 ? 1.312 -0.126 2.596 1.00 97.06 100 GLN A O 1
ATOM 765 N N . ALA A 1 101 ? 3.325 -0.844 1.899 1.00 96.19 101 ALA A N 1
ATOM 766 C CA . ALA A 1 101 ? 3.620 -1.615 3.109 1.00 96.19 101 ALA A CA 1
ATOM 767 C C . ALA A 1 101 ? 3.682 -0.728 4.365 1.00 96.19 101 ALA A C 1
ATOM 769 O O . ALA A 1 101 ? 3.130 -1.077 5.416 1.00 96.19 101 ALA A O 1
ATOM 770 N N . LEU A 1 102 ? 4.319 0.441 4.271 1.00 96.31 102 LEU A N 1
ATOM 771 C CA . LEU A 1 102 ? 4.419 1.389 5.379 1.00 96.31 102 LEU A CA 1
ATOM 772 C C . LEU A 1 102 ? 3.040 1.907 5.788 1.00 96.31 102 LEU A C 1
ATOM 774 O O . LEU A 1 102 ? 2.709 1.864 6.973 1.00 96.31 102 LEU A O 1
ATOM 778 N N . ALA A 1 103 ? 2.206 2.317 4.832 1.00 95.56 103 ALA A N 1
ATOM 779 C CA . ALA A 1 103 ? 0.872 2.851 5.098 1.00 9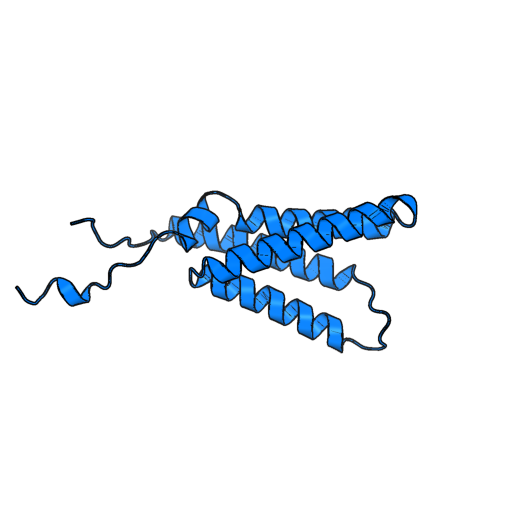5.56 103 ALA A CA 1
ATOM 780 C C . ALA A 1 103 ? 0.028 1.916 5.983 1.00 95.56 103 ALA A C 1
ATOM 782 O O . ALA A 1 103 ? -0.644 2.372 6.910 1.00 95.56 103 ALA A O 1
ATOM 783 N N . VAL A 1 104 ? 0.120 0.600 5.766 1.00 94.50 104 VAL A N 1
ATOM 784 C CA . VAL A 1 104 ? -0.675 -0.397 6.503 1.00 94.50 104 VAL A CA 1
ATOM 785 C C . VAL A 1 104 ? 0.043 -1.032 7.704 1.00 94.50 1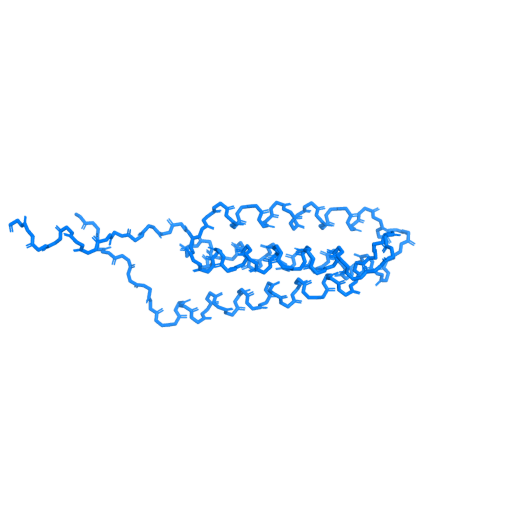04 VAL A C 1
ATOM 787 O O . VAL A 1 104 ? -0.558 -1.809 8.453 1.00 94.50 104 VAL A O 1
ATOM 790 N N . THR A 1 105 ? 1.325 -0.731 7.924 1.00 94.44 105 THR A N 1
ATOM 791 C CA . THR A 1 105 ? 2.084 -1.180 9.111 1.00 94.44 105 THR A CA 1
ATOM 792 C C . THR A 1 105 ? 2.193 -0.110 10.192 1.00 94.44 105 THR A C 1
ATOM 794 O O . THR A 1 105 ? 2.473 -0.453 11.346 1.00 94.44 105 THR A O 1
ATOM 797 N N . ARG A 1 106 ? 1.898 1.158 9.864 1.00 92.38 106 ARG A N 1
ATOM 798 C CA . ARG A 1 106 ? 1.842 2.265 10.830 1.00 92.38 106 ARG A CA 1
ATOM 799 C C . ARG A 1 106 ? 0.942 1.930 12.022 1.00 92.38 106 ARG A C 1
ATOM 801 O O . ARG A 1 106 ? -0.118 1.315 11.882 1.00 92.38 106 ARG A O 1
ATOM 808 N N . GLY A 1 107 ? 1.367 2.386 13.204 1.00 90.00 107 GLY A N 1
ATOM 809 C CA . GLY A 1 107 ? 0.722 2.120 14.495 1.00 90.00 107 GLY A CA 1
ATOM 810 C C . GLY A 1 107 ? -0.806 2.274 14.498 1.00 90.00 107 GLY A C 1
ATOM 811 O O . GLY A 1 107 ? -1.478 1.344 14.945 1.00 90.00 107 GLY A O 1
ATOM 812 N N . PRO A 1 108 ? -1.375 3.364 13.944 1.00 91.00 108 PRO A N 1
ATOM 813 C CA . PRO A 1 108 ? -2.824 3.541 13.860 1.00 91.00 108 PRO A CA 1
ATOM 814 C C . PRO A 1 108 ? -3.540 2.427 13.082 1.00 91.00 108 PRO A C 1
ATOM 816 O O . PRO A 1 108 ? -4.504 1.858 13.585 1.00 91.00 108 PRO A O 1
ATOM 819 N N . VAL A 1 109 ? -3.048 2.051 11.894 1.00 92.25 109 VAL A N 1
ATOM 820 C CA . VAL A 1 109 ? -3.676 1.014 11.050 1.00 92.25 109 VAL A CA 1
ATOM 821 C C . VAL A 1 109 ? -3.472 -0.381 11.641 1.00 92.25 109 VAL A C 1
ATOM 823 O O . VAL A 1 109 ? -4.398 -1.190 11.681 1.00 92.25 109 VAL A O 1
ATOM 826 N N . ARG A 1 110 ? -2.282 -0.660 12.181 1.00 92.56 110 ARG A N 1
ATOM 827 C CA . ARG A 1 110 ? -2.001 -1.926 12.871 1.00 92.56 110 ARG A CA 1
ATOM 828 C C . ARG A 1 110 ? -2.854 -2.094 14.133 1.00 92.56 110 ARG A C 1
ATOM 830 O O . ARG A 1 110 ? -3.315 -3.197 14.419 1.00 92.56 110 ARG A O 1
ATOM 837 N N . GLY A 1 111 ? -3.055 -1.025 14.902 1.00 90.69 111 GLY A N 1
ATOM 838 C CA . GLY A 1 111 ? -3.951 -1.026 16.059 1.00 90.69 111 GLY A CA 1
ATOM 839 C C . GLY A 1 111 ? -5.410 -1.207 15.643 1.00 90.69 111 GLY A C 1
ATOM 840 O O . GLY A 1 111 ? -6.137 -1.988 16.256 1.00 90.69 111 GLY A O 1
ATOM 841 N N . TRP A 1 112 ? -5.817 -0.549 14.557 1.00 91.62 112 TRP A N 1
ATOM 842 C CA . TRP A 1 112 ? -7.164 -0.623 13.996 1.00 91.62 112 TRP A CA 1
ATOM 843 C C . TRP A 1 112 ? -7.606 -2.051 13.650 1.00 91.62 112 TRP A C 1
ATOM 845 O O . TRP A 1 112 ? -8.722 -2.439 13.993 1.00 91.62 112 TRP A O 1
ATOM 855 N N . THR A 1 113 ? -6.743 -2.852 13.018 1.00 92.44 113 THR A N 1
ATOM 856 C CA . THR A 1 113 ? -7.073 -4.234 12.615 1.00 92.44 113 THR A CA 1
ATOM 857 C C . THR A 1 113 ? -6.952 -5.260 13.741 1.00 92.44 113 THR A C 1
ATOM 859 O O . THR A 1 113 ? -7.563 -6.323 13.668 1.00 92.44 113 THR A O 1
ATOM 862 N N . ARG A 1 114 ? -6.175 -4.971 14.792 1.00 89.00 114 ARG A N 1
ATOM 863 C CA . ARG A 1 114 ? -5.974 -5.889 15.929 1.00 89.00 114 ARG A CA 1
ATOM 864 C C . ARG A 1 114 ? -7.044 -5.770 17.014 1.00 89.00 114 ARG A C 1
ATOM 866 O O . ARG A 1 114 ? -7.221 -6.706 17.792 1.00 89.00 114 ARG A O 1
ATOM 873 N N . ARG A 1 115 ? -7.753 -4.641 17.094 1.00 82.56 115 ARG A N 1
ATOM 874 C CA . ARG A 1 115 ? -8.791 -4.412 18.109 1.00 82.56 115 ARG A CA 1
ATOM 875 C C . ARG A 1 115 ? -10.097 -5.127 17.735 1.00 82.56 115 ARG A C 1
ATOM 877 O O . ARG A 1 115 ? -10.773 -4.742 16.782 1.00 82.56 115 ARG A O 1
ATOM 884 N N . LYS A 1 116 ? -10.480 -6.148 18.512 1.00 67.69 116 LYS A N 1
ATOM 885 C CA . LYS A 1 116 ? -11.790 -6.814 18.394 1.00 67.69 116 LYS A CA 1
ATOM 886 C C . LYS A 1 116 ? -12.901 -5.874 18.885 1.00 67.69 116 LYS A C 1
ATOM 888 O O . LYS A 1 116 ? -12.768 -5.274 19.949 1.00 67.69 116 LYS A O 1
ATOM 893 N N . MET A 1 117 ? -13.996 -5.752 18.129 1.00 61.56 117 MET A N 1
ATOM 894 C CA . MET A 1 117 ? -15.233 -5.175 18.670 1.00 61.56 117 MET A CA 1
ATOM 895 C C . MET A 1 117 ? -15.890 -6.227 19.560 1.00 61.56 117 MET A C 1
ATOM 897 O O . MET A 1 117 ? -16.102 -7.351 19.112 1.00 61.56 117 MET A O 1
ATOM 901 N N . VAL A 1 118 ? -16.204 -5.868 20.803 1.00 55.62 118 VAL A N 1
ATOM 902 C CA . VAL A 1 118 ? -17.135 -6.656 21.614 1.00 55.62 118 VAL A CA 1
ATOM 903 C C . VAL A 1 118 ? -18.537 -6.206 21.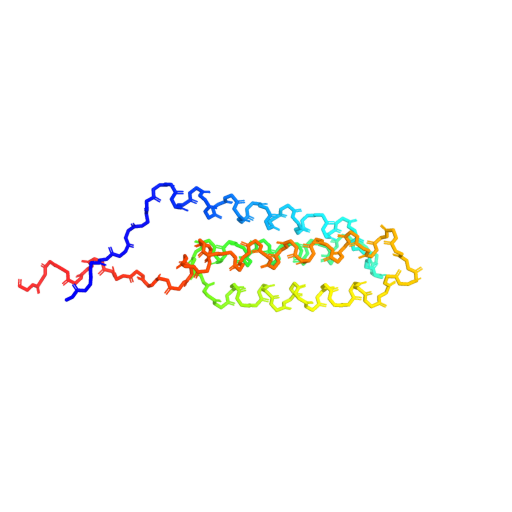199 1.00 55.62 11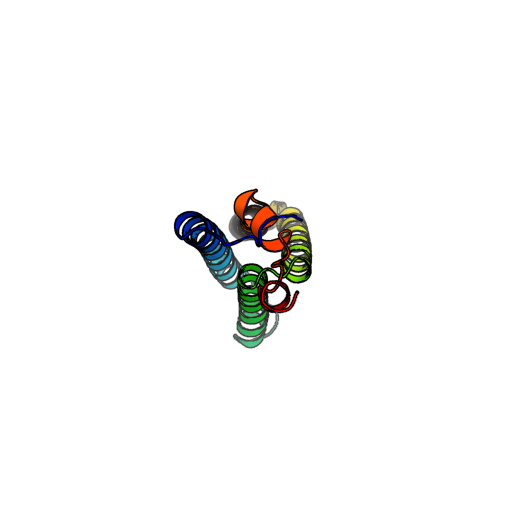8 VAL A C 1
ATOM 905 O O . VAL A 1 118 ? -18.825 -5.012 21.327 1.00 55.62 118 VAL A O 1
ATOM 908 N N . PRO A 1 119 ? -19.381 -7.081 20.626 1.00 55.94 119 PRO A N 1
ATOM 909 C CA . PRO A 1 119 ? -20.746 -6.711 20.277 1.00 55.94 119 PRO A CA 1
ATOM 910 C C . PRO A 1 119 ? -21.509 -6.299 21.543 1.00 55.94 119 PRO A C 1
ATOM 912 O O . PRO A 1 119 ? -21.467 -6.987 22.556 1.00 55.94 119 PRO A O 1
ATOM 915 N N . VAL A 1 120 ? -22.215 -5.166 21.477 1.00 56.88 120 VAL A N 1
ATOM 916 C CA . VAL A 1 120 ? -22.972 -4.567 22.600 1.00 56.88 120 VAL A CA 1
ATOM 917 C C . VAL A 1 120 ? -24.148 -5.453 23.059 1.00 56.88 120 VAL A C 1
ATOM 919 O O . VAL A 1 120 ? -24.710 -5.240 24.129 1.00 56.88 120 VAL A O 1
ATOM 922 N N . ALA A 1 121 ? -24.482 -6.498 22.297 1.00 56.06 121 ALA A N 1
ATOM 923 C CA . ALA A 1 121 ? -25.624 -7.376 22.540 1.00 56.06 121 ALA A CA 1
ATOM 924 C C . ALA A 1 121 ? -25.567 -8.188 23.853 1.00 56.06 121 ALA A C 1
ATOM 926 O O . ALA A 1 121 ? -26.586 -8.731 24.256 1.00 56.06 121 ALA A O 1
ATOM 927 N N . THR A 1 122 ? -24.431 -8.257 24.553 1.00 54.62 122 THR A N 1
ATOM 928 C CA . THR A 1 122 ? -24.320 -8.984 25.835 1.00 54.62 122 THR A CA 1
ATOM 929 C C . THR A 1 122 ? -24.556 -8.124 27.083 1.00 54.62 122 THR A C 1
ATOM 931 O O . THR A 1 122 ? -24.391 -8.629 28.185 1.00 54.62 122 THR A O 1
ATOM 934 N N . ALA A 1 123 ? -24.907 -6.838 26.955 1.00 53.00 123 ALA A N 1
ATOM 935 C CA . ALA A 1 123 ? -25.014 -5.922 28.103 1.00 53.00 123 ALA A CA 1
ATOM 936 C C . ALA A 1 123 ? -26.451 -5.603 28.571 1.00 53.00 123 ALA A C 1
ATOM 938 O O . ALA A 1 123 ? -26.606 -4.797 29.480 1.00 53.00 123 ALA A O 1
ATOM 939 N N . VAL A 1 124 ? -27.493 -6.196 27.970 1.00 56.41 124 VAL A N 1
ATOM 940 C CA . VAL A 1 124 ? -28.910 -5.856 28.262 1.00 56.41 124 VAL A CA 1
ATOM 941 C C . VAL A 1 124 ? -29.709 -7.051 28.821 1.00 56.41 124 VAL A C 1
ATOM 943 O O . VAL A 1 124 ? -30.928 -6.999 28.892 1.00 56.41 124 VAL A O 1
ATOM 946 N N . GLY A 1 125 ? -29.054 -8.146 29.220 1.00 55.41 125 GLY A N 1
ATOM 947 C CA . GLY A 1 125 ? -29.749 -9.381 29.614 1.00 55.41 125 GLY A CA 1
ATOM 948 C C . GLY A 1 125 ? -29.128 -10.137 30.785 1.00 55.41 125 GLY A C 1
ATOM 949 O O . GLY A 1 125 ? -28.954 -11.348 30.672 1.00 55.41 125 GLY A O 1
ATOM 950 N N . ALA A 1 126 ? -28.766 -9.443 31.866 1.00 45.28 126 ALA A N 1
ATOM 951 C CA . ALA A 1 126 ? -28.422 -10.054 33.152 1.00 45.28 126 ALA A CA 1
ATOM 952 C C . ALA A 1 126 ? -29.059 -9.260 34.293 1.00 45.28 126 ALA A C 1
ATOM 954 O O . ALA A 1 126 ? -28.987 -8.011 34.223 1.00 45.28 126 ALA A O 1
#

Radius of gyration: 17.78 Å; Cα contacts (8 Å, |Δi|>4): 125; chains: 1; bounding box: 50×22×58 Å

pLDDT: mean 88.85, std 12.97, range [45.28, 97.94]

Sequence (126 aa):
MGRPYTPSMGEKAVVRGWLAVGAGAVVAQEWLTTYPEAGPGPHLLWGFVSLLLLYRIYRRSELARRVFVVVAVIGAVLAMSGIPDEPSRLAPLALAYVVQALAVTRGPVRGWTRRKMVPVATAVGA

Secondary structure (DSSP, 8-state):
-PPP----HHHHHHHHHHHHHHHHHHHHHHHH---SSSSSHHHHHHHHHHHHHHHHHHTT-HHHHHHHHHHHHHHHHHHHHTTTT-HHHHHHHHHHHHHHHHHHHSHHHHHHHH-PPPPGGGSS--

Organism: NCBI:txid587636

Nearest PDB structures (foldseek):
  3lmf-assembly1_A  TM=3.778E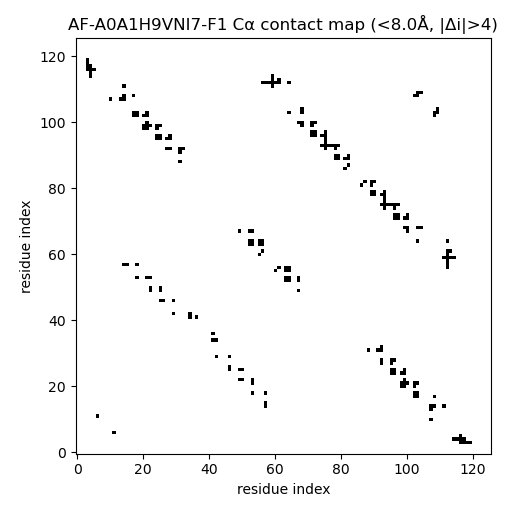-01  e=4.027E+00  Nitrosospira multiformis ATCC 25196
  5c65-assembly2_B  TM=3.558E-01  e=7.135E+00  Homo sapiens

Foldseek 3Di:
DDDFDDDDPVLLVLLVVLLVLLLVLLVVLLVLDDDPDPDCVVSVVSSVLSNVLSVVLSVLAPVSLVVQLVVLVVQLVVLVVCCVPPVVRSVSNSVSSVSNNCSCVPPSSNVSNPRDGDPPVVPPDD

Mean predicted aligned error: 6.26 Å

Solvent-accessible surface area (backbone atoms only — not comparable to full-atom values): 6922 Å² total; per-residue (Å²): 134,82,78,64,69,75,82,52,72,67,56,53,50,54,39,49,52,31,50,49,54,23,51,51,25,49,54,52,30,54,72,60,57,82,71,94,64,94,65,66,62,64,50,54,51,55,50,49,53,53,52,50,33,53,50,36,34,74,72,33,31,48,65,38,42,51,52,50,34,53,52,21,49,53,50,19,52,57,27,53,72,44,25,91,81,42,45,88,56,23,47,60,38,18,48,22,22,48,47,33,29,48,34,56,58,36,68,68,41,42,49,53,26,68,59,71,72,57,73,74,84,79,78,84,82,130